Protein AF-A0A316KK40-F1 (afdb_monomer)

Sequence (136 aa):
RNVQFRGYQSVHVYHDEVAQVLAQDLPSAMSLEMFSKTVGLRNPAYMTRLVKDGHVATIEMRNPRTKALQRYIGPAEAAAFHDRFVTLRILSRIRGESWQSLSSKLRDAGVAPFKLGDTDYGNIFLKNDVQKALSE

pLDDT: mean 78.31, std 18.64, range [33.75, 92.31]

Radius of gyration: 17.25 Å; Cα contacts (8 Å, |Δi|>4): 152; chains: 1; bounding box: 42×50×45 Å

Mean predicted aligned error: 10.06 Å

Foldseek 3Di:
DDDDDPDDDDDDDDPVRVLVVVLVPDPFWAALVRVCVVQVNPDSVLSVVCVVVPVFDWDWDQDPVPRDTGTTQGSVRVSSCVQFKHALVRVCVVVVHDSVVLVVLCVVLVFDADDDVPDDSPRMGTPVSSCVSVVD

Solvent-accessible surface area (backbone atoms only — not comparable to full-atom values): 8068 Å² t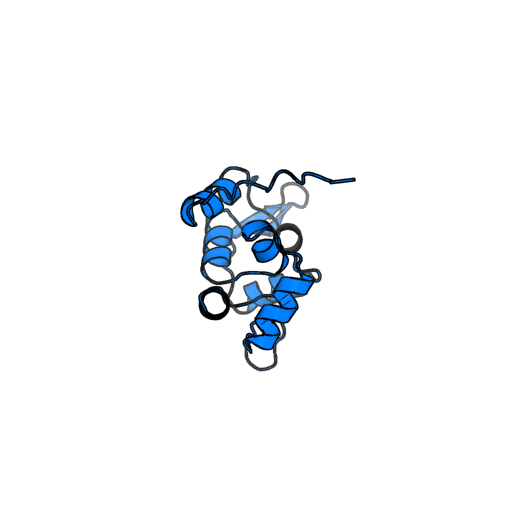otal; per-residue (Å²): 136,86,87,82,81,80,75,83,80,82,80,86,71,53,69,68,54,52,53,44,60,61,54,76,72,56,71,80,62,34,43,54,57,57,47,22,54,73,50,57,43,87,55,48,65,29,49,56,46,37,38,73,73,66,73,36,63,67,45,80,44,64,38,89,86,79,66,44,80,42,63,23,36,34,72,69,35,47,49,56,38,58,68,51,37,42,24,53,57,51,52,20,66,76,69,73,44,55,54,67,58,52,52,47,53,35,51,76,60,67,54,65,58,47,62,62,88,92,43,80,49,57,77,34,27,46,35,68,60,53,49,57,59,70,72,115

Secondary structure (DSSP, 8-state):
--------------HHHHHHHHHHT--S-EEHHHHHHHHT-S-HHHHHHHHHTTSS--EEEE-TTT--EEEEE-HHHHHHHHHHEEEHHHHHHHH---HHHHHHHHHHTT-PPPEETTEE--SEEEHHHHHHHH--

Nearest PDB structures (foldseek):
  3iao-assembly1_A-2  TM=6.254E-01  e=1.926E+00  Bacillus subtilis
  6pig-assembly1_I  TM=5.798E-01  e=2.329E+00  Vibrio cholerae
  7zrs-assembly1_AZ  TM=3.019E-01  e=1.593E+00  Saccharomyces cerevisiae
  2l4m-assembly1_A  TM=3.557E-01  e=2.999E+00  Homo sapiens

Structure (mmCIF, N/CA/C/O backbone):
data_AF-A0A316KK40-F1
#
_entry.id   AF-A0A316KK40-F1
#
loop_
_atom_site.group_PDB
_atom_site.id
_atom_site.type_symbol
_atom_site.label_atom_id
_atom_site.label_alt_id
_atom_site.label_comp_id
_atom_site.label_asym_id
_atom_site.label_entity_id
_atom_site.label_seq_id
_atom_site.pdbx_PDB_ins_code
_atom_site.Cartn_x
_atom_site.Cartn_y
_atom_site.Cartn_z
_atom_site.occupancy
_atom_site.B_iso_or_equiv
_atom_site.auth_seq_id
_atom_site.auth_comp_id
_atom_site.auth_asym_id
_atom_site.auth_atom_id
_atom_site.pdbx_PDB_model_num
ATOM 1 N N . ARG A 1 1 ? -18.433 34.643 25.022 1.00 38.16 1 ARG A N 1
ATOM 2 C CA . ARG A 1 1 ? -19.724 33.928 24.882 1.00 38.16 1 ARG A CA 1
ATOM 3 C C . ARG A 1 1 ? -19.892 33.587 23.399 1.00 38.16 1 ARG A C 1
ATOM 5 O O . ARG A 1 1 ? -19.901 34.507 22.602 1.00 38.16 1 ARG A O 1
ATOM 12 N N . ASN A 1 2 ? -19.943 32.284 23.099 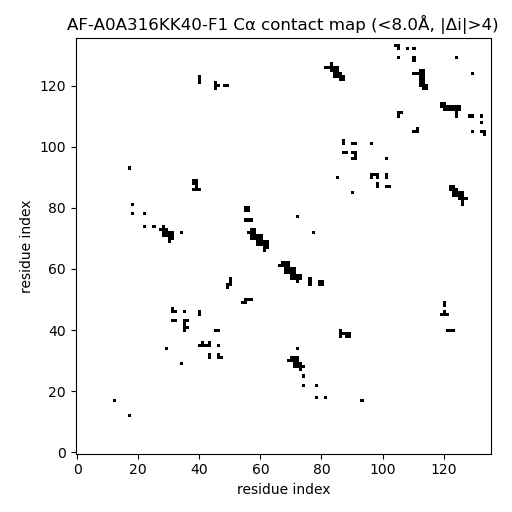1.00 39.16 2 ASN A N 1
ATOM 13 C CA . ASN A 1 2 ? -20.348 31.575 21.871 1.00 39.16 2 ASN A CA 1
ATOM 14 C C . ASN A 1 2 ? -19.544 31.731 20.563 1.00 39.16 2 ASN A C 1
ATOM 16 O O . ASN A 1 2 ? -19.690 32.682 19.805 1.00 39.16 2 ASN A O 1
ATOM 20 N N . VAL A 1 3 ? -18.766 30.676 20.303 1.00 43.28 3 VAL A N 1
ATOM 21 C CA . VAL A 1 3 ? -18.136 30.285 19.039 1.00 43.28 3 VAL A CA 1
ATOM 22 C C . VAL A 1 3 ? -19.202 29.697 18.105 1.00 43.28 3 VAL A C 1
ATOM 24 O O . VAL A 1 3 ? -19.996 28.869 18.544 1.00 43.28 3 VAL A O 1
ATOM 27 N N . GLN A 1 4 ? -19.205 30.077 16.826 1.00 44.97 4 GLN A N 1
ATOM 28 C CA . GLN A 1 4 ? -19.958 29.377 15.780 1.00 44.97 4 GLN A CA 1
ATOM 29 C C . GLN A 1 4 ? -18.965 28.761 14.791 1.00 44.97 4 GLN A C 1
ATOM 31 O O . GLN A 1 4 ? -18.474 29.424 13.880 1.00 44.97 4 GLN A O 1
ATOM 36 N N . PHE A 1 5 ? -18.639 27.485 15.000 1.00 41.12 5 PHE A N 1
ATOM 37 C CA . PHE A 1 5 ? -17.934 26.677 14.010 1.00 41.12 5 PHE A CA 1
ATOM 38 C C . PHE A 1 5 ? -18.888 26.426 12.837 1.00 41.12 5 PHE A C 1
ATOM 40 O O . PHE A 1 5 ? -19.877 25.709 12.979 1.00 41.12 5 PHE A O 1
ATOM 47 N N . ARG A 1 6 ? -18.611 27.035 11.678 1.00 46.69 6 ARG A N 1
ATOM 48 C CA . ARG A 1 6 ? -19.255 26.657 10.416 1.00 46.69 6 ARG A CA 1
ATOM 49 C C . ARG A 1 6 ? -18.834 25.225 10.090 1.00 46.69 6 ARG A C 1
ATOM 51 O O . ARG A 1 6 ? -17.658 24.970 9.850 1.00 46.69 6 ARG A O 1
ATOM 58 N N . GLY A 1 7 ? -19.795 24.306 10.158 1.00 37.97 7 GLY A N 1
ATOM 59 C CA . GLY A 1 7 ? -19.607 22.899 9.828 1.00 37.97 7 GLY A CA 1
ATOM 60 C C . GLY A 1 7 ? -19.146 22.727 8.382 1.00 37.97 7 GLY A C 1
ATOM 61 O O . GLY A 1 7 ? -19.614 23.428 7.485 1.00 37.97 7 GLY A O 1
ATOM 62 N N . TYR A 1 8 ? -18.210 21.807 8.167 1.00 38.22 8 TYR A N 1
ATOM 63 C CA . TYR A 1 8 ? -17.781 21.419 6.831 1.00 38.22 8 TYR A CA 1
ATOM 64 C C . TYR A 1 8 ? -18.915 20.647 6.153 1.00 38.22 8 TYR A C 1
ATOM 66 O O . TYR A 1 8 ? -19.322 19.582 6.609 1.00 38.22 8 TYR A O 1
ATOM 74 N N . GLN A 1 9 ? -19.436 21.229 5.078 1.00 33.75 9 GLN A N 1
ATOM 75 C CA . GLN A 1 9 ? -20.390 20.618 4.165 1.00 33.75 9 GLN A CA 1
ATOM 76 C C . GLN A 1 9 ? -19.730 19.377 3.539 1.00 33.75 9 GLN A C 1
ATOM 78 O O . GLN A 1 9 ? -18.704 19.491 2.870 1.00 33.75 9 GLN A O 1
ATOM 83 N N . SER A 1 10 ? -20.268 18.186 3.800 1.00 41.97 10 SER A N 1
ATOM 84 C CA . SER A 1 10 ? -19.750 16.935 3.244 1.00 41.97 10 SER A CA 1
ATOM 85 C C . SER A 1 10 ? -20.074 16.857 1.753 1.00 41.97 10 SER A C 1
ATOM 87 O O . SER A 1 10 ? -21.234 16.721 1.367 1.00 41.97 10 SER A O 1
ATOM 89 N N . VAL A 1 11 ? -19.048 16.946 0.906 1.00 47.72 11 VAL A N 1
ATOM 90 C CA . VAL A 1 11 ? -19.169 16.656 -0.527 1.00 47.72 11 VAL A CA 1
ATOM 91 C C . VAL A 1 11 ? -19.151 15.136 -0.684 1.00 47.72 11 VAL A C 1
ATOM 93 O O . VAL A 1 11 ? -18.133 14.496 -0.426 1.00 47.72 11 VAL A O 1
ATOM 96 N N . HIS A 1 12 ? -20.286 14.547 -1.060 1.00 39.91 12 HIS A N 1
ATOM 97 C CA . HIS A 1 12 ? -20.352 13.141 -1.457 1.00 39.91 12 HIS A CA 1
ATOM 98 C C . HIS A 1 12 ? -19.737 13.006 -2.851 1.00 39.91 12 HIS A C 1
ATOM 100 O O . HIS A 1 12 ? -20.345 13.425 -3.831 1.00 39.91 12 HIS A O 1
ATOM 106 N N . VAL A 1 13 ? -18.528 12.451 -2.922 1.00 39.00 13 VAL A N 1
ATOM 107 C CA . VAL A 1 13 ? -17.860 12.132 -4.189 1.00 39.00 13 VAL A CA 1
ATOM 108 C C . VAL A 1 13 ? -18.050 10.646 -4.464 1.00 39.00 13 VAL A C 1
ATOM 110 O O . VAL A 1 13 ? -17.801 9.813 -3.585 1.00 39.00 13 VAL A O 1
ATOM 113 N N . TYR A 1 14 ? -18.508 10.308 -5.668 1.00 41.88 14 TYR A N 1
ATOM 114 C CA . TYR A 1 14 ? -18.652 8.917 -6.081 1.00 41.88 14 TYR A CA 1
ATOM 115 C C . TYR A 1 14 ? -17.278 8.247 -6.153 1.00 41.88 14 TYR A C 1
ATOM 117 O O . TYR A 1 14 ? -16.277 8.861 -6.515 1.00 41.88 14 TYR A O 1
ATOM 125 N N . HIS A 1 15 ? -17.210 6.973 -5.777 1.00 44.12 15 HIS A N 1
ATOM 126 C CA . HIS A 1 15 ? -15.953 6.235 -5.678 1.00 44.12 15 HIS A CA 1
ATOM 127 C C . HIS A 1 15 ? -15.144 6.249 -6.989 1.00 44.12 15 HIS A C 1
ATOM 129 O O . HIS A 1 15 ? -13.923 6.419 -6.954 1.00 44.12 15 HIS A O 1
ATOM 135 N N . ASP A 1 16 ? -15.833 6.164 -8.128 1.00 36.59 16 ASP A N 1
ATOM 136 C CA . ASP A 1 16 ? -15.238 6.258 -9.461 1.00 36.59 16 ASP A CA 1
ATOM 137 C C . ASP A 1 16 ? -14.703 7.658 -9.777 1.00 36.59 16 ASP A C 1
ATOM 139 O O . ASP A 1 16 ? -13.662 7.773 -10.417 1.00 36.59 16 ASP A O 1
ATOM 143 N N . GLU A 1 17 ? -15.336 8.717 -9.263 1.00 36.09 17 GLU A N 1
ATOM 144 C CA . GLU A 1 17 ? -14.828 10.088 -9.374 1.00 36.09 17 GLU A CA 1
ATOM 145 C C . GLU A 1 17 ? -13.606 10.305 -8.485 1.00 36.09 17 GLU A C 1
ATOM 147 O O . GLU A 1 17 ? -12.685 10.988 -8.902 1.00 36.09 17 GLU A O 1
ATOM 152 N N . VAL A 1 18 ? -13.515 9.698 -7.296 1.00 48.47 18 VAL A N 1
ATOM 153 C CA . VAL A 1 18 ? -12.284 9.781 -6.484 1.00 48.47 18 VAL A CA 1
ATOM 154 C C . VAL A 1 18 ? -11.143 9.012 -7.153 1.00 48.47 18 VAL A C 1
ATOM 156 O O . VAL A 1 18 ? -10.011 9.496 -7.184 1.00 48.47 18 VAL A O 1
ATOM 159 N N . ALA A 1 19 ? -11.428 7.834 -7.716 1.00 45.31 19 ALA A N 1
ATOM 160 C CA . ALA A 1 19 ? -10.459 7.069 -8.494 1.00 45.31 19 ALA A CA 1
ATOM 161 C C . ALA A 1 19 ? -10.025 7.832 -9.757 1.00 45.31 19 ALA A C 1
ATOM 163 O O . ALA A 1 19 ? -8.836 7.868 -10.064 1.00 45.31 19 ALA A O 1
ATOM 164 N N . GLN A 1 20 ? -10.956 8.510 -10.438 1.00 40.47 20 GLN A N 1
ATOM 165 C CA . GLN A 1 20 ? -10.673 9.367 -11.587 1.00 40.47 20 GLN A CA 1
ATOM 166 C C . GLN A 1 20 ? -9.948 10.657 -11.215 1.00 40.47 20 GLN A C 1
ATOM 168 O O . GLN A 1 20 ? -9.014 11.010 -11.909 1.00 40.47 20 GLN A O 1
ATOM 173 N N . VAL A 1 21 ? -10.296 11.347 -10.133 1.00 45.41 21 VAL A N 1
ATOM 174 C CA . VAL A 1 21 ? -9.607 12.569 -9.681 1.00 45.41 21 VAL A CA 1
ATOM 175 C C . VAL A 1 21 ? -8.185 12.238 -9.224 1.00 45.41 21 VAL A C 1
ATOM 177 O O . VAL A 1 21 ? -7.262 13.001 -9.487 1.00 45.41 21 VAL A O 1
ATOM 180 N N . LEU A 1 22 ? -7.969 11.062 -8.623 1.00 48.78 22 LEU A N 1
ATOM 181 C CA . LEU A 1 22 ? -6.622 10.539 -8.383 1.00 48.78 22 LEU A CA 1
ATOM 182 C C . LEU A 1 22 ? -5.909 10.123 -9.679 1.00 48.78 22 LEU A C 1
ATOM 184 O O . LEU A 1 22 ? -4.686 10.177 -9.705 1.00 48.78 22 LEU A O 1
ATOM 188 N N . ALA A 1 23 ? -6.630 9.718 -10.730 1.00 44.12 23 ALA A N 1
ATOM 189 C CA . ALA A 1 23 ? -6.057 9.302 -12.013 1.00 44.12 23 ALA A CA 1
ATOM 190 C C . ALA A 1 23 ? -5.802 10.452 -13.006 1.00 44.12 23 ALA A C 1
ATOM 192 O O . ALA A 1 23 ? -4.900 10.347 -13.833 1.00 44.12 23 ALA A O 1
ATOM 193 N N . GLN A 1 24 ? -6.567 11.541 -12.926 1.00 45.06 24 GLN A N 1
ATOM 194 C CA . GLN A 1 24 ? -6.517 12.684 -13.843 1.00 45.06 24 GLN A CA 1
ATOM 195 C C . GLN A 1 24 ? -5.295 13.585 -13.599 1.00 45.06 24 GLN A C 1
ATOM 197 O O . GLN A 1 24 ? -4.908 14.329 -14.495 1.00 45.06 24 GLN A O 1
ATOM 202 N N . ASP A 1 25 ? -4.647 13.460 -12.436 1.00 46.22 25 ASP A N 1
ATOM 203 C CA . ASP A 1 25 ? -3.444 14.214 -12.046 1.00 46.22 25 ASP A CA 1
ATOM 204 C C . ASP A 1 25 ? -2.197 13.313 -11.882 1.00 46.22 25 ASP A C 1
ATOM 206 O O . ASP A 1 25 ? -1.214 13.675 -11.232 1.00 46.22 25 ASP A O 1
ATOM 210 N N . LEU A 1 26 ? -2.217 12.091 -12.436 1.00 45.81 26 LEU A N 1
ATOM 211 C CA . LEU A 1 26 ? -1.052 11.205 -12.391 1.00 45.81 26 LEU A CA 1
ATOM 212 C C . LEU A 1 26 ? -0.080 11.541 -13.531 1.00 45.81 26 LEU A C 1
ATOM 214 O O . LEU A 1 26 ? -0.435 11.388 -14.702 1.00 45.81 26 LEU A O 1
ATOM 218 N N . PRO A 1 27 ? 1.171 11.942 -13.233 1.00 47.34 27 PRO A N 1
ATOM 219 C CA . PRO A 1 27 ? 2.198 12.022 -14.257 1.00 47.34 27 PRO A CA 1
ATOM 220 C C . PRO A 1 27 ? 2.438 10.633 -14.869 1.00 47.34 27 PRO A C 1
ATOM 222 O O . PRO A 1 27 ? 2.065 9.598 -14.310 1.00 47.34 27 PRO A O 1
ATOM 225 N N . SER A 1 28 ? 3.094 10.631 -16.029 1.00 66.12 28 SER A N 1
ATOM 226 C CA . SER A 1 28 ? 3.753 9.471 -16.643 1.00 66.12 28 SER A CA 1
ATOM 227 C C . SER A 1 28 ? 4.269 8.458 -15.602 1.00 66.12 28 SER A C 1
ATOM 229 O O . SER A 1 28 ? 4.808 8.855 -14.574 1.00 66.12 28 SER A O 1
ATOM 231 N N . ALA A 1 29 ? 4.069 7.160 -15.875 1.00 80.31 29 ALA A N 1
ATOM 232 C CA . ALA A 1 29 ? 4.323 6.013 -14.991 1.00 80.31 29 ALA A CA 1
ATOM 233 C C . ALA A 1 29 ? 5.353 6.241 -13.860 1.00 80.31 29 ALA A C 1
ATOM 235 O O . ALA A 1 29 ? 6.477 6.695 -14.088 1.00 80.31 29 ALA A O 1
ATOM 236 N N . MET A 1 30 ? 4.999 5.860 -12.629 1.00 86.50 30 MET A N 1
ATOM 237 C CA . MET A 1 30 ? 5.819 6.104 -11.436 1.00 86.50 30 MET A CA 1
ATOM 238 C C . MET A 1 30 ? 6.746 4.936 -11.123 1.00 86.50 30 MET A C 1
ATOM 24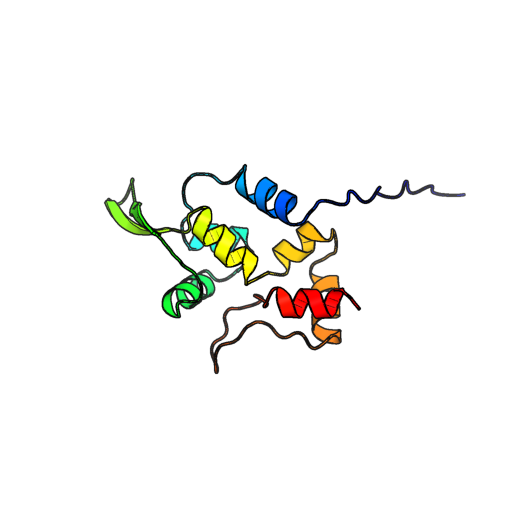0 O O . MET A 1 30 ? 6.385 3.775 -11.294 1.00 86.50 30 MET A O 1
ATOM 244 N N . SER A 1 31 ? 7.935 5.217 -10.590 1.00 89.12 31 SER A N 1
ATOM 245 C CA . SER A 1 31 ? 8.778 4.154 -10.037 1.00 89.12 31 SER A CA 1
ATOM 246 C C . SER A 1 31 ? 8.101 3.500 -8.826 1.00 89.12 31 SER A C 1
ATOM 248 O O . SER A 1 31 ? 7.301 4.138 -8.134 1.00 89.12 31 SER A O 1
ATOM 250 N N . LEU A 1 32 ? 8.467 2.252 -8.513 1.00 90.62 32 LEU A N 1
ATOM 251 C CA . LEU A 1 32 ? 7.951 1.553 -7.325 1.00 90.62 32 LEU A CA 1
ATOM 252 C C . LEU A 1 32 ? 8.143 2.369 -6.039 1.00 90.62 32 LEU A C 1
ATOM 254 O O . LEU A 1 32 ? 7.258 2.420 -5.187 1.00 90.62 32 LEU A O 1
ATOM 258 N N . GLU A 1 33 ? 9.288 3.039 -5.904 1.00 89.56 33 GLU A N 1
ATOM 259 C CA . GLU A 1 33 ? 9.595 3.873 -4.743 1.00 89.56 33 GLU A CA 1
ATOM 260 C C . GLU A 1 33 ? 8.674 5.097 -4.659 1.00 89.56 33 GLU A C 1
ATOM 262 O O . GL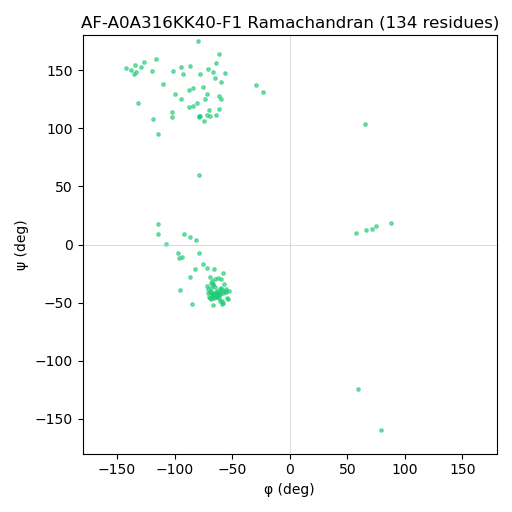U A 1 33 ? 8.134 5.398 -3.592 1.00 89.56 33 GLU A O 1
ATOM 267 N N . MET A 1 34 ? 8.474 5.797 -5.780 1.00 88.31 34 MET A N 1
ATOM 268 C CA . MET A 1 34 ? 7.610 6.973 -5.827 1.00 88.31 34 MET A CA 1
ATOM 269 C C . MET A 1 34 ? 6.161 6.585 -5.531 1.00 88.31 34 MET A C 1
ATOM 271 O O . MET A 1 34 ? 5.538 7.199 -4.667 1.00 88.31 34 MET A O 1
ATOM 275 N N . PHE A 1 35 ? 5.667 5.504 -6.141 1.00 89.69 35 PHE A N 1
ATOM 276 C CA . PHE A 1 35 ? 4.325 4.998 -5.866 1.00 89.69 35 PHE A CA 1
ATOM 277 C C . PHE A 1 35 ? 4.153 4.582 -4.398 1.00 89.69 35 PHE A C 1
ATOM 279 O O . PHE A 1 35 ? 3.179 4.981 -3.763 1.00 89.69 35 PHE A O 1
ATOM 286 N N . SER A 1 36 ? 5.135 3.882 -3.810 1.00 90.75 36 SER A N 1
ATOM 287 C CA . SER A 1 36 ? 5.136 3.520 -2.378 1.00 90.75 36 SER A CA 1
ATOM 288 C C . SER A 1 36 ? 4.951 4.742 -1.481 1.00 90.75 36 SER A C 1
ATOM 290 O O . SER A 1 36 ? 4.116 4.741 -0.573 1.00 90.75 36 SER A O 1
ATOM 292 N N . LYS A 1 37 ? 5.699 5.817 -1.764 1.00 88.62 37 LYS A N 1
ATOM 293 C CA . LYS A 1 37 ? 5.586 7.084 -1.036 1.00 88.62 37 LYS A CA 1
ATOM 294 C C . LYS A 1 37 ? 4.209 7.707 -1.240 1.00 88.62 37 LYS A C 1
ATOM 296 O O . LYS A 1 37 ? 3.621 8.145 -0.256 1.00 88.62 37 LYS A O 1
ATOM 301 N N . THR A 1 38 ? 3.658 7.702 -2.450 1.00 87.44 38 THR A N 1
ATOM 302 C CA . THR A 1 38 ? 2.314 8.235 -2.730 1.00 87.44 38 THR A CA 1
ATOM 303 C C . THR A 1 38 ? 1.242 7.520 -1.908 1.00 87.44 38 THR A C 1
ATOM 305 O O . THR A 1 38 ? 0.468 8.173 -1.204 1.00 87.44 38 THR A O 1
ATOM 308 N N . VAL A 1 39 ? 1.256 6.184 -1.894 1.00 87.62 39 VAL A N 1
ATOM 309 C CA . VAL A 1 39 ? 0.265 5.384 -1.157 1.00 87.62 39 VAL A CA 1
ATOM 310 C C . VAL A 1 39 ? 0.550 5.296 0.345 1.00 87.62 39 VAL A C 1
ATOM 312 O O . VAL A 1 39 ? -0.289 4.831 1.104 1.00 87.62 39 VAL A O 1
ATOM 315 N N . GLY A 1 40 ? 1.692 5.791 0.826 1.00 87.00 40 GLY A N 1
ATOM 316 C CA . GLY A 1 40 ? 2.003 5.851 2.259 1.00 87.00 40 GLY A CA 1
ATOM 317 C C . GLY A 1 40 ? 2.672 4.610 2.838 1.00 87.00 40 GLY A C 1
ATOM 318 O O . GLY A 1 40 ? 2.711 4.458 4.059 1.00 87.00 40 GLY A O 1
ATOM 319 N N . LEU A 1 41 ? 3.257 3.769 1.990 1.00 88.69 41 LEU A N 1
ATOM 320 C CA . LEU A 1 41 ? 4.161 2.708 2.416 1.00 88.69 41 LEU A CA 1
ATOM 321 C C . LEU A 1 41 ? 5.538 3.315 2.707 1.00 88.69 41 LEU A C 1
ATOM 323 O O . LEU A 1 41 ? 6.242 3.763 1.804 1.00 88.69 41 LEU A O 1
ATOM 327 N N . ARG A 1 42 ? 5.919 3.359 3.992 1.00 79.56 42 ARG A N 1
ATOM 328 C CA . ARG A 1 42 ? 7.192 3.964 4.432 1.00 79.56 42 ARG A CA 1
ATOM 329 C C . ARG A 1 42 ? 8.421 3.199 3.946 1.00 79.56 42 ARG A C 1
ATOM 331 O O . ARG A 1 42 ? 9.442 3.827 3.694 1.00 79.56 42 ARG A O 1
ATOM 338 N N . ASN A 1 43 ? 8.330 1.873 3.846 1.00 86.06 43 ASN A N 1
ATOM 339 C CA . ASN A 1 43 ?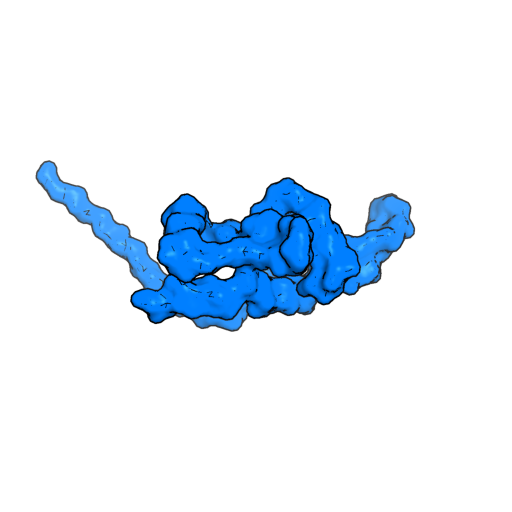 9.426 1.033 3.380 1.00 86.06 43 ASN A CA 1
ATOM 340 C C . ASN A 1 43 ? 9.174 0.606 1.921 1.00 86.06 43 ASN A C 1
ATOM 342 O O . ASN A 1 43 ? 8.247 -0.173 1.681 1.00 86.06 43 ASN A O 1
ATOM 346 N N . PRO A 1 44 ? 9.995 1.058 0.954 1.00 82.12 44 PRO A N 1
ATOM 347 C CA . PRO A 1 44 ? 9.879 0.651 -0.448 1.00 82.12 44 PRO A CA 1
ATOM 348 C C . PRO A 1 44 ? 9.993 -0.865 -0.658 1.00 82.12 44 PRO A C 1
ATOM 350 O O . PRO A 1 44 ? 9.447 -1.393 -1.626 1.00 82.12 44 PRO A O 1
ATOM 353 N N . ALA A 1 45 ? 10.653 -1.586 0.259 1.00 88.56 45 ALA A N 1
ATOM 354 C CA . ALA A 1 45 ? 10.772 -3.039 0.195 1.00 88.56 45 ALA A CA 1
ATOM 355 C C . ALA A 1 45 ? 9.407 -3.745 0.210 1.00 88.56 45 ALA A C 1
ATOM 357 O O . ALA A 1 45 ? 9.273 -4.800 -0.407 1.00 88.56 45 ALA A O 1
ATOM 358 N N . TYR A 1 46 ? 8.388 -3.160 0.852 1.00 91.56 46 TYR A N 1
ATOM 359 C CA . TYR A 1 46 ? 7.042 -3.733 0.867 1.00 91.56 46 TYR A CA 1
ATOM 360 C C . TYR A 1 46 ? 6.393 -3.727 -0.515 1.00 91.56 46 TYR A C 1
ATOM 362 O O . TYR A 1 46 ? 5.837 -4.741 -0.923 1.00 91.56 46 TYR A O 1
ATOM 370 N N . MET A 1 47 ? 6.527 -2.637 -1.274 1.00 91.50 47 MET A N 1
ATOM 371 C CA . MET A 1 47 ? 6.025 -2.580 -2.649 1.00 91.50 47 MET A CA 1
ATOM 372 C C . MET A 1 47 ? 6.787 -3.538 -3.561 1.00 91.50 47 MET A C 1
ATOM 374 O O . MET A 1 47 ? 6.176 -4.275 -4.326 1.00 91.50 47 MET A O 1
ATOM 378 N N . THR A 1 48 ? 8.116 -3.599 -3.440 1.00 91.19 48 THR A N 1
ATOM 379 C CA . THR A 1 48 ? 8.918 -4.582 -4.183 1.00 91.19 48 THR A CA 1
ATOM 380 C C . THR A 1 48 ? 8.455 -6.010 -3.900 1.00 91.19 48 THR A C 1
ATOM 382 O O . THR A 1 48 ? 8.392 -6.826 -4.817 1.00 91.19 48 THR A O 1
ATOM 385 N N . ARG A 1 49 ? 8.107 -6.313 -2.645 1.00 91.50 49 ARG A N 1
ATOM 386 C CA . ARG A 1 49 ? 7.608 -7.629 -2.250 1.00 91.50 49 ARG A CA 1
ATOM 387 C C . ARG A 1 49 ? 6.210 -7.905 -2.805 1.00 91.50 49 ARG A C 1
ATOM 389 O O . ARG A 1 49 ? 6.012 -8.954 -3.398 1.00 91.50 49 ARG A O 1
ATOM 396 N N . LEU A 1 50 ? 5.292 -6.941 -2.723 1.00 91.50 50 LEU A N 1
ATOM 397 C CA . LEU A 1 50 ? 3.959 -7.033 -3.333 1.00 91.50 50 LEU A CA 1
ATOM 398 C C . LEU A 1 50 ? 4.026 -7.327 -4.839 1.00 91.50 50 LEU A C 1
ATOM 400 O O . LEU A 1 50 ? 3.257 -8.139 -5.346 1.00 91.50 50 LEU A O 1
ATOM 404 N N . VAL A 1 51 ? 4.960 -6.692 -5.549 1.00 91.50 51 VAL A N 1
ATOM 405 C CA . V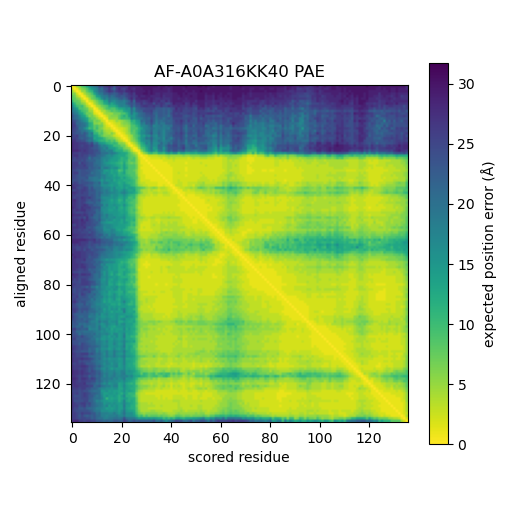AL A 1 51 ? 5.201 -6.955 -6.975 1.00 91.50 51 VAL A CA 1
ATOM 406 C C . VAL A 1 51 ? 5.787 -8.350 -7.185 1.00 91.50 51 VAL A C 1
ATOM 408 O O . VAL A 1 51 ? 5.322 -9.086 -8.051 1.00 91.50 51 VAL A O 1
ATOM 411 N N . LYS A 1 52 ? 6.802 -8.734 -6.398 1.00 90.12 52 LYS A N 1
ATOM 412 C CA . LYS A 1 52 ? 7.455 -10.048 -6.506 1.00 90.12 52 LYS A CA 1
ATOM 413 C C . LYS A 1 52 ? 6.472 -11.199 -6.277 1.00 90.12 52 LYS A C 1
ATOM 415 O O . LYS A 1 52 ? 6.557 -12.202 -6.978 1.00 90.12 52 LYS A O 1
ATOM 420 N N . ASP A 1 53 ? 5.540 -11.020 -5.349 1.00 89.50 53 ASP A N 1
ATOM 421 C CA . ASP A 1 53 ? 4.538 -12.022 -4.982 1.00 89.50 53 ASP A CA 1
ATOM 422 C C . ASP A 1 53 ? 3.280 -11.945 -5.876 1.00 89.50 53 ASP A C 1
ATOM 424 O O . ASP A 1 53 ? 2.294 -12.641 -5.642 1.00 89.50 53 ASP A O 1
ATOM 428 N N . GLY A 1 54 ? 3.296 -11.102 -6.919 1.00 8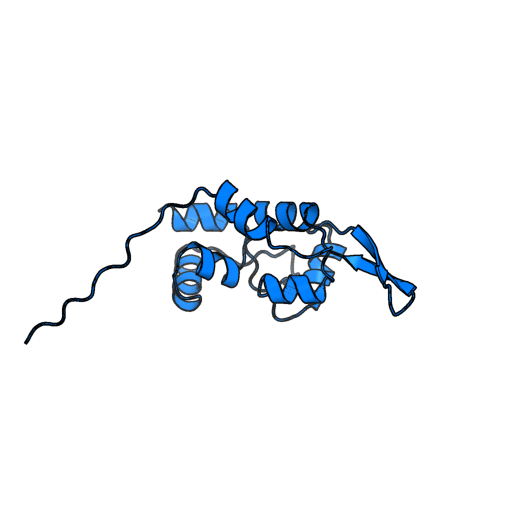9.31 54 GLY A N 1
ATOM 429 C CA . GLY A 1 54 ? 2.237 -11.022 -7.931 1.00 89.31 54 GLY A CA 1
ATOM 430 C C . GLY A 1 54 ? 0.958 -10.319 -7.471 1.00 89.31 54 GLY A C 1
ATOM 431 O O . GLY A 1 54 ? -0.084 -10.445 -8.109 1.00 89.31 54 GLY A O 1
ATOM 432 N N . HIS A 1 55 ? 0.999 -9.578 -6.364 1.00 89.50 55 HIS A N 1
ATOM 433 C CA . HIS A 1 55 ? -0.154 -8.826 -5.863 1.00 89.50 55 HIS A CA 1
ATOM 434 C C . HIS A 1 55 ? -0.345 -7.477 -6.551 1.00 89.50 55 HIS A C 1
ATOM 436 O O . HIS A 1 55 ? -1.449 -6.935 -6.520 1.00 89.50 55 HIS A O 1
ATOM 442 N N . VAL A 1 56 ? 0.712 -6.942 -7.163 1.00 89.50 56 VAL A N 1
ATOM 443 C CA . VAL A 1 56 ? 0.701 -5.649 -7.851 1.00 89.50 56 VAL A CA 1
ATOM 444 C C . VAL A 1 56 ? 1.331 -5.810 -9.223 1.00 89.50 56 VAL A C 1
ATOM 446 O O . VAL A 1 56 ? 2.482 -6.232 -9.336 1.00 89.50 56 VAL A O 1
ATOM 449 N N . ALA A 1 57 ? 0.565 -5.476 -10.259 1.00 89.31 57 ALA A N 1
ATOM 450 C CA . ALA A 1 57 ? 1.046 -5.466 -11.631 1.00 89.31 57 ALA A CA 1
ATOM 451 C C . ALA A 1 57 ? 2.030 -4.306 -11.854 1.00 89.31 57 ALA A C 1
ATOM 453 O O . ALA A 1 57 ? 1.951 -3.267 -11.201 1.00 89.31 57 ALA A O 1
ATOM 454 N N . THR A 1 58 ? 2.968 -4.487 -12.780 1.00 92.31 58 THR A N 1
ATOM 455 C CA . THR A 1 58 ? 3.956 -3.466 -13.155 1.00 92.31 58 THR A CA 1
ATOM 456 C C . THR A 1 58 ? 4.216 -3.511 -14.644 1.00 92.31 58 THR A C 1
ATOM 458 O O . THR A 1 58 ? 4.205 -4.591 -15.231 1.00 92.31 58 THR A O 1
ATOM 461 N N . ILE A 1 59 ? 4.592 -2.371 -15.210 1.00 90.31 59 ILE A N 1
ATOM 462 C CA . ILE A 1 59 ? 5.144 -2.284 -16.560 1.00 90.31 59 ILE A CA 1
ATOM 463 C C . ILE A 1 59 ? 6.666 -2.150 -16.505 1.00 90.31 59 ILE A C 1
ATOM 465 O O . ILE A 1 59 ? 7.224 -1.580 -15.562 1.00 90.31 59 ILE A O 1
ATOM 469 N N . GLU A 1 60 ? 7.353 -2.664 -17.520 1.00 89.06 60 GLU A N 1
ATOM 470 C CA . GLU A 1 60 ? 8.792 -2.466 -17.677 1.00 89.06 60 GLU A CA 1
ATOM 471 C C . GLU A 1 60 ? 9.055 -1.268 -18.585 1.00 89.06 60 GLU A C 1
ATOM 473 O O . GLU A 1 60 ? 8.568 -1.194 -19.711 1.00 89.06 60 GLU A O 1
ATOM 478 N N . MET A 1 61 ? 9.842 -0.313 -18.096 1.00 82.88 61 MET A N 1
ATOM 479 C CA . MET A 1 61 ? 10.255 0.848 -18.875 1.00 82.88 61 MET A CA 1
ATOM 480 C C . MET A 1 61 ? 11.747 1.095 -18.716 1.00 82.88 61 MET A C 1
ATOM 482 O O . MET A 1 61 ? 12.353 0.844 -17.671 1.00 82.88 61 MET A O 1
ATOM 486 N N . ARG A 1 62 ? 12.358 1.618 -19.777 1.00 83.00 62 ARG A N 1
ATOM 487 C CA . ARG A 1 62 ? 13.767 1.993 -19.763 1.00 83.00 62 ARG A CA 1
ATOM 488 C C . ARG A 1 62 ? 13.922 3.354 -19.095 1.00 83.00 62 ARG A C 1
ATOM 490 O O . ARG A 1 62 ? 13.378 4.346 -19.573 1.00 83.00 62 ARG A O 1
ATOM 497 N N . ASN A 1 63 ? 14.704 3.416 -18.022 1.00 75.75 63 ASN A N 1
ATOM 498 C CA . ASN A 1 63 ? 15.000 4.670 -17.345 1.00 75.75 63 ASN A CA 1
ATOM 499 C C . ASN A 1 63 ? 15.695 5.636 -18.327 1.00 75.75 63 ASN A C 1
ATOM 501 O O . ASN A 1 63 ? 16.733 5.280 -18.897 1.00 75.75 63 ASN A O 1
ATOM 505 N N . PRO A 1 64 ? 15.182 6.862 -18.533 1.00 72.50 64 PRO A N 1
ATOM 506 C CA . PRO A 1 64 ? 15.732 7.774 -19.532 1.00 72.50 64 PRO A CA 1
ATOM 507 C C . PRO A 1 64 ? 17.166 8.212 -19.206 1.00 72.50 64 PRO A C 1
ATOM 509 O O . PRO A 1 64 ? 17.945 8.429 -20.139 1.00 72.50 64 PRO A O 1
ATOM 512 N N . ARG A 1 65 ? 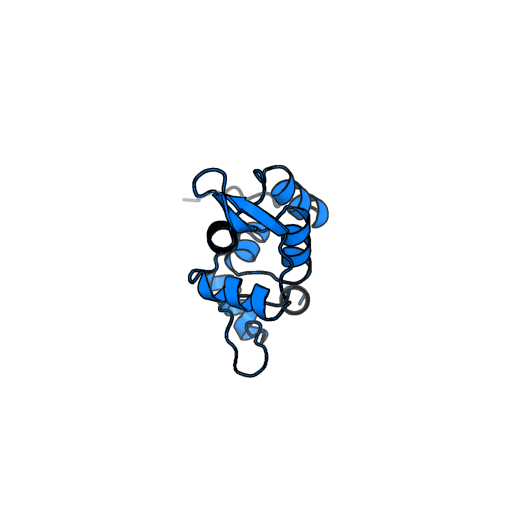17.518 8.280 -17.912 1.00 74.00 65 ARG A N 1
ATOM 513 C CA . ARG A 1 65 ? 18.824 8.711 -17.395 1.00 74.00 65 ARG A CA 1
ATOM 514 C C . ARG A 1 65 ? 19.842 7.577 -17.368 1.00 74.00 65 ARG A C 1
ATOM 516 O O . ARG A 1 65 ? 20.943 7.743 -17.871 1.00 74.00 65 ARG A O 1
ATOM 523 N N . THR A 1 66 ? 19.493 6.435 -16.777 1.00 80.44 66 THR A N 1
ATOM 524 C CA . THR A 1 66 ? 20.446 5.323 -16.584 1.00 80.44 66 THR A CA 1
ATOM 525 C C . THR A 1 66 ? 20.404 4.290 -17.704 1.00 80.44 66 THR A C 1
ATOM 527 O O . THR A 1 66 ? 21.254 3.409 -17.754 1.00 80.44 66 THR A O 1
ATOM 530 N N . LYS A 1 67 ? 19.402 4.364 -18.591 1.00 81.56 67 LYS A N 1
ATOM 531 C CA . LYS A 1 67 ? 19.130 3.390 -19.658 1.00 81.56 67 LYS A CA 1
ATOM 532 C C . LYS A 1 67 ? 18.900 1.954 -19.167 1.00 81.56 67 LYS A C 1
ATOM 534 O O . LYS A 1 67 ? 18.810 1.057 -20.003 1.00 81.56 67 LYS A O 1
ATOM 539 N N . ALA A 1 68 ? 18.756 1.734 -17.862 1.00 83.38 68 ALA A N 1
ATOM 540 C CA . ALA A 1 68 ? 18.425 0.438 -17.284 1.00 83.38 68 ALA A CA 1
ATOM 541 C C . ALA A 1 68 ? 16.928 0.137 -17.434 1.00 83.38 68 ALA A C 1
ATOM 543 O O . ALA A 1 68 ? 16.106 1.054 -17.369 1.00 83.38 68 ALA A O 1
ATOM 544 N N . LEU A 1 69 ? 16.574 -1.137 -17.609 1.00 87.38 69 LEU A N 1
ATOM 545 C CA . LEU A 1 69 ? 15.184 -1.582 -17.537 1.00 87.38 69 LEU A CA 1
ATOM 546 C C . LEU A 1 69 ? 14.746 -1.583 -16.067 1.00 87.38 69 LEU A C 1
ATOM 548 O O . LEU A 1 69 ? 15.422 -2.163 -15.217 1.00 87.38 69 LEU A O 1
ATOM 552 N N . GLN A 1 70 ? 13.660 -0.883 -15.755 1.00 87.69 70 GLN A N 1
ATOM 553 C CA . GLN A 1 70 ? 13.120 -0.786 -14.401 1.00 87.69 70 GLN A CA 1
ATOM 554 C C . GLN A 1 70 ? 11.606 -0.986 -14.417 1.00 87.69 70 GLN A C 1
ATOM 556 O O . GLN A 1 70 ? 10.940 -0.732 -15.421 1.00 87.69 70 GLN A O 1
ATOM 561 N N . ARG A 1 71 ? 11.064 -1.435 -13.282 1.00 90.25 71 ARG A N 1
ATOM 562 C CA . ARG A 1 71 ? 9.621 -1.589 -13.087 1.00 90.25 71 ARG A CA 1
ATOM 563 C C . ARG A 1 71 ? 8.986 -0.273 -12.669 1.00 90.25 71 ARG A C 1
ATOM 565 O O . ARG A 1 71 ? 9.475 0.400 -11.757 1.00 90.25 71 ARG A O 1
ATOM 572 N N . TYR A 1 72 ? 7.871 0.033 -13.311 1.00 89.88 72 TYR A N 1
ATOM 573 C CA . TYR A 1 72 ? 7.040 1.193 -13.049 1.00 89.88 72 TYR A CA 1
ATOM 574 C C . TYR A 1 72 ? 5.590 0.762 -12.810 1.00 89.88 72 TYR A C 1
ATOM 576 O O . TYR A 1 72 ? 5.156 -0.307 -13.240 1.00 89.88 72 TYR A O 1
ATOM 584 N N . ILE A 1 73 ? 4.851 1.611 -12.108 1.00 88.31 73 ILE A N 1
ATOM 585 C CA . ILE A 1 73 ? 3.407 1.525 -11.923 1.00 88.31 73 ILE A CA 1
ATOM 586 C C . ILE A 1 73 ? 2.793 2.559 -12.859 1.00 88.31 73 ILE A C 1
ATOM 588 O O . ILE A 1 73 ? 2.971 3.766 -12.661 1.00 88.31 73 ILE A O 1
ATOM 592 N N . GLY A 1 74 ? 2.130 2.083 -13.909 1.00 87.38 74 GLY A N 1
ATOM 593 C CA . GLY A 1 74 ? 1.329 2.927 -14.778 1.00 87.38 74 GLY A CA 1
ATOM 594 C C . GLY A 1 74 ? -0.040 3.228 -14.159 1.00 87.38 74 GLY A C 1
ATOM 595 O O . GLY A 1 74 ? -0.381 2.708 -13.092 1.00 87.38 74 GLY A O 1
ATOM 596 N N . PRO A 1 75 ? -0.848 4.076 -14.815 1.00 84.31 75 PRO A N 1
ATOM 597 C CA . PRO A 1 75 ? -2.184 4.418 -14.331 1.00 84.31 75 PRO A CA 1
ATOM 598 C C . PRO A 1 75 ? -3.104 3.198 -14.177 1.00 84.31 75 PRO A C 1
ATOM 600 O O . PRO A 1 75 ? -3.831 3.103 -13.192 1.00 84.31 75 PRO A O 1
ATOM 603 N N . ALA A 1 76 ? -3.042 2.240 -15.109 1.00 85.44 76 ALA A N 1
ATOM 604 C CA . ALA A 1 76 ? -3.856 1.025 -15.061 1.00 85.44 76 ALA A CA 1
ATOM 605 C C . ALA A 1 76 ? -3.455 0.115 -13.888 1.00 85.44 76 ALA A C 1
ATOM 607 O O . ALA A 1 76 ? -4.309 -0.382 -13.156 1.00 85.44 76 ALA A O 1
ATOM 608 N N . GLU A 1 77 ? -2.153 -0.050 -13.654 1.00 89.12 77 GLU A N 1
ATOM 609 C CA . GLU A 1 77 ? -1.630 -0.848 -12.544 1.00 89.12 77 GLU A CA 1
ATOM 610 C C . GLU A 1 77 ? -1.926 -0.190 -11.190 1.00 89.12 77 GLU A C 1
ATOM 612 O O . GLU A 1 77 ? -2.261 -0.878 -10.224 1.00 89.12 77 GLU A O 1
ATOM 617 N N . ALA A 1 78 ? -1.854 1.144 -11.119 1.00 87.88 78 ALA A N 1
ATOM 618 C CA . ALA A 1 78 ? -2.257 1.904 -9.939 1.00 87.88 78 ALA A CA 1
ATOM 619 C C . ALA A 1 78 ? -3.757 1.742 -9.651 1.00 87.88 78 ALA A C 1
ATOM 621 O O . ALA A 1 78 ? -4.136 1.523 -8.501 1.00 87.88 78 ALA A O 1
ATOM 622 N N . ALA A 1 79 ? -4.609 1.806 -10.678 1.00 86.31 79 ALA A N 1
ATOM 623 C CA . ALA A 1 79 ? -6.044 1.583 -10.528 1.00 86.31 79 ALA A CA 1
ATOM 624 C C . ALA A 1 79 ? -6.336 0.166 -10.007 1.00 86.31 79 ALA A C 1
ATOM 626 O O . ALA A 1 79 ? -7.065 0.019 -9.029 1.00 86.31 79 ALA A O 1
ATOM 627 N N . ALA A 1 80 ? -5.689 -0.861 -10.568 1.00 88.00 80 ALA A N 1
ATOM 628 C CA . ALA A 1 80 ? -5.808 -2.238 -10.085 1.00 88.00 80 ALA A CA 1
ATOM 629 C C . ALA A 1 80 ? -5.331 -2.397 -8.628 1.00 88.00 80 ALA A C 1
ATOM 631 O O . ALA A 1 80 ? -5.950 -3.112 -7.838 1.00 88.00 80 ALA A O 1
ATOM 632 N N . PHE A 1 81 ? -4.258 -1.696 -8.239 1.00 90.69 81 PHE A N 1
ATOM 633 C CA . PHE A 1 81 ? -3.819 -1.644 -6.844 1.00 90.69 81 PHE A CA 1
ATOM 634 C C . PHE A 1 81 ? -4.904 -1.049 -5.938 1.00 90.69 81 PHE A C 1
ATOM 636 O O . PHE A 1 81 ? -5.218 -1.642 -4.910 1.00 90.69 81 PHE A O 1
ATOM 643 N N . HIS A 1 82 ? -5.482 0.095 -6.311 1.00 89.50 82 HIS A N 1
ATOM 644 C CA . HIS A 1 82 ? -6.509 0.789 -5.523 1.00 89.50 82 HIS A CA 1
ATOM 645 C C . HIS A 1 82 ? -7.872 0.090 -5.519 1.00 89.50 82 HIS A C 1
ATOM 647 O O . HIS A 1 82 ? -8.688 0.334 -4.626 1.00 89.50 82 HIS A O 1
ATOM 653 N N . ASP A 1 83 ? -8.131 -0.779 -6.492 1.00 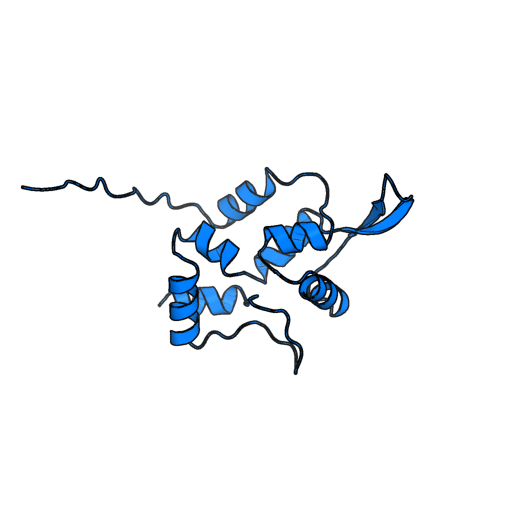88.44 83 ASP A N 1
ATOM 654 C CA . ASP A 1 83 ? -9.332 -1.602 -6.503 1.00 88.44 83 ASP A CA 1
ATOM 655 C C . ASP A 1 83 ? -9.284 -2.686 -5.421 1.00 88.44 83 ASP A C 1
ATOM 657 O O . ASP A 1 83 ? -10.265 -2.929 -4.723 1.00 88.44 83 ASP A O 1
ATOM 661 N N . ARG A 1 84 ? -8.107 -3.275 -5.200 1.00 90.44 84 ARG A N 1
ATOM 662 C CA . ARG A 1 84 ? -7.938 -4.373 -4.246 1.00 90.44 84 ARG A CA 1
ATOM 663 C C . ARG A 1 84 ? -7.463 -3.923 -2.868 1.00 90.44 84 ARG A C 1
ATOM 665 O O . ARG A 1 84 ? -7.895 -4.468 -1.848 1.00 90.44 84 ARG A O 1
ATOM 672 N N . PHE A 1 85 ? -6.557 -2.956 -2.828 1.00 91.88 85 PHE A N 1
ATOM 673 C CA . PHE A 1 85 ? -5.848 -2.553 -1.624 1.00 91.88 85 PHE A CA 1
ATOM 674 C C . PHE A 1 85 ? -6.096 -1.096 -1.267 1.00 91.88 85 PHE A C 1
ATOM 676 O O . PHE A 1 85 ? -6.241 -0.214 -2.112 1.00 91.88 85 PHE A O 1
ATOM 683 N N . VAL A 1 86 ? -6.052 -0.830 0.032 1.00 91.12 86 VAL A N 1
ATOM 684 C CA . VAL A 1 86 ? -6.120 0.519 0.572 1.00 91.12 86 VAL A CA 1
ATOM 685 C C . VAL A 1 86 ? -5.120 0.681 1.713 1.00 91.12 86 VAL A C 1
ATOM 687 O O . VAL A 1 86 ? -4.783 -0.266 2.420 1.00 91.12 86 VAL A O 1
ATOM 690 N N . THR A 1 87 ? -4.612 1.894 1.894 1.00 92.00 87 THR A N 1
ATOM 691 C CA . THR A 1 87 ? -3.712 2.242 2.998 1.00 92.00 87 THR A CA 1
ATOM 692 C C . THR A 1 87 ? -4.369 3.276 3.903 1.00 92.00 87 THR A C 1
ATOM 694 O O . THR A 1 87 ? -5.248 4.026 3.474 1.00 92.00 87 THR A O 1
ATOM 697 N N . LEU A 1 88 ? -3.891 3.398 5.145 1.00 89.62 88 LEU A N 1
ATOM 698 C CA . LEU A 1 88 ? -4.385 4.420 6.080 1.00 89.62 88 LEU A CA 1
ATOM 699 C C . LEU A 1 88 ? -4.250 5.846 5.529 1.00 89.62 88 LEU A C 1
ATOM 701 O O . LEU A 1 88 ? -5.101 6.689 5.793 1.00 89.62 88 LEU A O 1
ATOM 705 N N . ARG A 1 89 ? -3.197 6.124 4.745 1.00 88.38 89 ARG A N 1
ATOM 706 C CA . ARG A 1 89 ? -3.008 7.433 4.100 1.00 88.38 89 ARG A CA 1
ATOM 707 C C . ARG A 1 89 ? -4.130 7.732 3.112 1.00 88.38 89 ARG A C 1
ATOM 709 O O . ARG A 1 89 ? -4.637 8.849 3.098 1.00 88.38 89 ARG A O 1
ATOM 716 N N . ILE A 1 90 ? -4.494 6.751 2.291 1.00 88.75 90 ILE A N 1
ATOM 717 C CA . ILE A 1 90 ? -5.563 6.901 1.304 1.00 88.75 90 ILE A CA 1
ATOM 718 C C . ILE A 1 90 ? -6.911 7.011 2.018 1.00 88.75 90 ILE A C 1
ATOM 720 O O . ILE A 1 90 ? -7.655 7.946 1.748 1.00 88.75 90 ILE A O 1
ATOM 724 N N . LEU A 1 91 ? -7.184 6.148 3.002 1.00 87.94 91 LEU A N 1
ATOM 725 C CA . LEU A 1 91 ? -8.416 6.213 3.798 1.00 87.94 91 LEU A CA 1
ATOM 726 C C . LEU A 1 91 ? -8.587 7.554 4.514 1.00 87.94 91 LEU A C 1
ATOM 728 O O . LEU A 1 91 ? -9.682 8.106 4.521 1.00 87.94 91 LEU A O 1
ATOM 732 N N . SER A 1 92 ? -7.504 8.093 5.077 1.00 87.06 92 SER A N 1
ATOM 733 C CA . SER A 1 92 ? -7.504 9.400 5.739 1.00 87.06 92 SER A CA 1
ATOM 734 C C . SER A 1 92 ? -7.890 10.518 4.776 1.00 87.06 92 SER A C 1
ATOM 736 O O . SER A 1 92 ? -8.723 11.354 5.115 1.00 87.06 92 SER A O 1
ATOM 738 N N . ARG A 1 93 ? -7.358 10.494 3.547 1.00 85.62 93 ARG A N 1
ATOM 739 C CA . ARG A 1 93 ? -7.729 11.460 2.504 1.00 85.62 93 ARG A CA 1
ATOM 740 C C . ARG A 1 93 ? -9.183 11.313 2.064 1.00 85.62 93 ARG A C 1
ATOM 742 O O . ARG A 1 93 ? -9.859 12.321 1.929 1.00 85.62 93 ARG A O 1
ATOM 749 N N . ILE A 1 94 ? -9.656 10.081 1.867 1.00 83.56 94 ILE A N 1
ATOM 750 C CA . ILE A 1 94 ? -11.025 9.810 1.402 1.00 83.56 94 ILE A CA 1
ATOM 751 C C . ILE A 1 94 ? -12.061 10.220 2.456 1.00 83.56 94 ILE A C 1
ATOM 753 O O . ILE A 1 94 ? -13.093 10.783 2.112 1.00 83.56 94 ILE A O 1
ATOM 757 N N . ARG A 1 95 ? -11.804 9.939 3.739 1.00 82.62 95 ARG A N 1
ATOM 758 C CA . ARG A 1 95 ? -12.781 10.149 4.821 1.00 82.62 95 ARG A CA 1
ATOM 759 C C . ARG A 1 95 ? -12.621 11.476 5.562 1.00 82.62 95 ARG A C 1
ATOM 761 O O . ARG A 1 95 ? -13.472 11.817 6.374 1.00 82.62 95 ARG A O 1
ATOM 768 N N . GLY A 1 96 ? -11.517 12.191 5.348 1.00 85.75 96 GLY A N 1
ATOM 769 C CA . GLY A 1 96 ? -11.169 13.383 6.129 1.00 85.75 96 GLY A CA 1
ATOM 770 C C . GLY A 1 96 ? -10.853 13.087 7.603 1.00 85.75 96 GLY A C 1
ATOM 771 O O . GLY A 1 96 ? -10.784 14.004 8.416 1.00 85.75 96 GLY A O 1
ATOM 772 N N . GLU A 1 97 ? -10.663 11.816 7.967 1.00 87.00 97 GLU A N 1
ATOM 773 C CA . GLU A 1 97 ? -10.355 11.384 9.331 1.00 87.00 97 GLU A CA 1
ATOM 774 C C . GLU A 1 97 ? -8.843 11.251 9.546 1.00 87.00 97 GLU A C 1
ATOM 776 O O . GLU A 1 97 ? -8.087 10.958 8.615 1.00 87.00 97 GLU A O 1
ATOM 781 N N . SER A 1 98 ? -8.377 11.409 10.789 1.00 89.38 98 SER A N 1
ATOM 782 C CA . SER A 1 98 ? -6.969 11.175 11.118 1.00 89.38 98 SER A CA 1
ATOM 783 C C . SER A 1 98 ? -6.603 9.695 10.974 1.00 89.38 98 SER A C 1
ATOM 785 O O . SER A 1 98 ? -7.414 8.797 11.220 1.00 89.38 98 SER A O 1
ATOM 787 N N . TRP A 1 99 ? -5.349 9.418 10.611 1.00 85.00 99 TRP A N 1
ATOM 788 C CA . TRP A 1 99 ? -4.873 8.040 10.479 1.00 85.00 99 TRP A CA 1
ATOM 789 C C . TRP A 1 99 ? -4.928 7.275 11.812 1.00 85.00 99 TRP A C 1
ATOM 791 O O . TRP A 1 99 ? -5.129 6.065 11.792 1.00 85.00 99 TRP A O 1
ATOM 801 N N . GLN A 1 100 ? -4.794 7.956 12.959 1.00 90.69 100 GLN A N 1
ATOM 802 C CA . GLN A 1 100 ? -4.932 7.340 14.283 1.00 90.69 100 GLN A CA 1
ATOM 803 C C . GLN A 1 100 ? -6.369 6.878 14.547 1.00 90.69 100 GLN A C 1
ATOM 805 O O . GLN A 1 100 ? -6.562 5.751 14.996 1.00 90.69 100 GLN A O 1
ATOM 810 N N . SER A 1 101 ? -7.364 7.720 14.228 1.00 90.31 101 SER A N 1
ATOM 811 C CA . SER A 1 101 ? -8.790 7.373 14.351 1.00 90.31 101 SER A CA 1
ATOM 812 C C . SER A 1 101 ? -9.116 6.149 13.503 1.00 90.31 101 SER A C 1
ATOM 814 O O . SER A 1 101 ? -9.626 5.152 14.008 1.00 90.31 101 SER A O 1
ATOM 816 N N . LEU A 1 102 ? -8.726 6.184 12.225 1.00 90.12 102 LEU A N 1
ATOM 817 C CA . LEU A 1 102 ? -8.960 5.083 11.294 1.00 90.12 102 LEU A CA 1
ATOM 818 C C . LEU A 1 102 ? -8.248 3.802 11.731 1.00 90.12 102 LEU A C 1
ATOM 820 O O . LEU A 1 102 ? -8.834 2.728 11.673 1.00 90.12 102 LEU A O 1
ATOM 824 N N . SER A 1 103 ? -7.008 3.906 12.214 1.00 89.62 103 SER A N 1
ATOM 825 C CA . SER A 1 103 ? -6.274 2.746 12.716 1.00 89.62 103 SER A CA 1
ATOM 826 C C . SER A 1 103 ? -6.925 2.132 13.953 1.00 89.62 103 SER A C 1
ATOM 828 O O . SER A 1 103 ? -6.885 0.911 14.080 1.00 89.62 103 SER A O 1
ATOM 830 N N . SER A 1 104 ? -7.504 2.937 14.855 1.00 91.00 104 SER A N 1
ATOM 831 C CA . SER A 1 104 ? -8.264 2.401 15.991 1.00 91.00 104 SER A CA 1
ATOM 832 C C . SER A 1 104 ? -9.524 1.707 15.504 1.00 91.00 104 SER A C 1
ATOM 834 O O . SER A 1 104 ? -9.691 0.535 15.797 1.00 91.00 104 SER A O 1
ATOM 836 N N . LYS A 1 105 ? -10.341 2.371 14.674 1.00 90.38 105 LYS A N 1
ATOM 837 C CA . LYS A 1 105 ? -11.589 1.798 14.141 1.00 90.38 105 LYS A CA 1
ATOM 838 C C . LYS A 1 105 ? -11.365 0.458 13.445 1.00 90.38 105 LYS A C 1
ATOM 840 O O . LYS A 1 105 ? -12.081 -0.495 13.715 1.00 90.38 105 LYS A O 1
ATOM 845 N N . LEU A 1 106 ? -10.340 0.367 12.593 1.00 91.00 106 LEU A N 1
ATOM 846 C CA . LEU A 1 106 ? -10.002 -0.886 11.916 1.00 91.00 106 LEU A CA 1
ATOM 847 C C . LEU A 1 106 ? -9.576 -1.976 12.901 1.00 91.00 106 LEU A C 1
ATOM 849 O O . LEU A 1 106 ? -9.995 -3.118 12.753 1.00 91.00 106 LEU A O 1
ATOM 853 N N . ARG A 1 107 ? -8.786 -1.635 13.924 1.00 90.62 107 ARG A N 1
ATOM 854 C CA . ARG A 1 107 ? -8.390 -2.591 14.963 1.00 90.62 107 ARG A CA 1
ATOM 855 C C . ARG A 1 107 ? -9.583 -3.053 15.799 1.00 90.62 107 ARG A C 1
ATOM 857 O O . ARG A 1 107 ? -9.681 -4.241 16.083 1.00 90.62 107 ARG A O 1
ATOM 864 N N . ASP A 1 108 ? -10.460 -2.132 16.180 1.00 91.56 108 ASP A N 1
ATOM 865 C CA . ASP A 1 108 ? -11.638 -2.405 17.007 1.00 91.56 108 ASP A CA 1
ATOM 866 C C . ASP A 1 108 ? -12.653 -3.271 16.233 1.00 91.56 108 ASP A C 1
ATOM 868 O O . ASP A 1 108 ? -13.288 -4.145 16.815 1.00 91.56 108 ASP A O 1
ATOM 872 N N . ALA A 1 109 ? -12.709 -3.120 14.904 1.00 90.12 109 ALA A N 1
ATOM 873 C CA . ALA A 1 109 ? -13.445 -3.988 13.982 1.00 90.12 109 ALA A CA 1
ATOM 874 C C . ALA A 1 109 ? -12.702 -5.291 13.601 1.00 90.12 109 ALA A C 1
ATOM 876 O O . ALA A 1 109 ? -13.166 -6.047 12.751 1.00 90.12 109 ALA A O 1
ATOM 877 N N . GLY A 1 110 ? -11.526 -5.560 14.181 1.00 90.69 110 GLY A N 1
ATOM 878 C CA . GLY A 1 110 ? -10.752 -6.780 13.923 1.00 90.69 110 GLY A CA 1
ATOM 879 C C . GLY A 1 110 ? -10.083 -6.857 12.543 1.00 90.69 110 GLY A C 1
ATOM 880 O O . GLY A 1 110 ? -9.601 -7.922 12.156 1.00 90.69 110 GLY A O 1
ATOM 881 N N . VAL A 1 111 ? -10.014 -5.753 11.795 1.00 91.56 111 VAL A N 1
ATOM 882 C CA . VAL A 1 111 ? -9.373 -5.703 10.475 1.00 91.56 111 VAL A CA 1
ATOM 883 C C . VAL A 1 111 ? -7.856 -5.639 10.629 1.00 91.56 111 VAL A C 1
ATOM 885 O O . VAL A 1 111 ? -7.280 -4.629 11.042 1.00 91.56 111 VAL A O 1
ATOM 888 N N . ALA A 1 112 ? -7.193 -6.728 10.250 1.00 90.00 112 ALA A N 1
ATOM 889 C CA . ALA A 1 112 ? -5.741 -6.818 10.229 1.00 90.00 112 ALA A CA 1
ATOM 890 C C . ALA A 1 112 ? -5.151 -6.307 8.898 1.00 90.00 112 ALA A C 1
ATOM 892 O O . ALA A 1 112 ? -5.806 -6.387 7.854 1.00 90.00 112 ALA A O 1
ATOM 893 N N . PRO A 1 113 ? -3.896 -5.816 8.898 1.00 91.50 113 PRO A N 1
ATOM 894 C CA . PRO A 1 113 ? -3.158 -5.586 7.664 1.00 91.50 113 PRO A CA 1
ATOM 895 C C . PRO A 1 113 ? -3.058 -6.866 6.833 1.00 91.50 113 PRO A C 1
ATOM 897 O O . PRO A 1 113 ? -2.956 -7.970 7.372 1.00 91.50 113 PRO A O 1
ATOM 900 N N . PHE A 1 114 ? -3.051 -6.706 5.514 1.00 91.81 114 PHE A N 1
ATOM 901 C CA . PHE A 1 114 ? -2.896 -7.803 4.577 1.00 91.81 114 PHE A CA 1
ATOM 902 C C . PHE A 1 114 ? -1.542 -8.490 4.776 1.00 91.81 114 PHE A C 1
ATOM 904 O O . PHE A 1 114 ? -0.486 -7.853 4.749 1.00 91.81 114 PHE A O 1
ATOM 911 N N . LYS A 1 115 ? -1.595 -9.811 4.939 1.00 88.56 115 LYS A N 1
ATOM 912 C CA . LYS A 1 115 ? -0.440 -10.698 5.058 1.00 88.56 115 LYS A CA 1
ATOM 913 C C . LYS A 1 115 ? -0.657 -11.926 4.189 1.00 88.56 115 LYS A C 1
ATOM 915 O O . LYS A 1 115 ? -1.784 -12.403 4.060 1.00 88.56 115 LYS A O 1
ATOM 920 N N . LEU A 1 116 ? 0.429 -12.452 3.632 1.00 84.75 116 LEU A N 1
ATOM 921 C CA . LEU A 1 116 ? 0.432 -13.731 2.927 1.00 84.75 116 LEU A CA 1
ATOM 922 C C . LEU A 1 116 ? 1.385 -14.683 3.651 1.00 84.75 116 LEU A C 1
ATOM 924 O O . LEU A 1 116 ? 2.605 -14.500 3.623 1.00 84.75 116 LEU A O 1
ATOM 928 N N . GLY A 1 117 ? 0.826 -15.682 4.335 1.00 83.94 117 GLY A N 1
ATOM 929 C CA . GLY A 1 117 ? 1.594 -16.521 5.257 1.00 83.94 117 GLY A CA 1
ATOM 930 C C . GLY A 1 117 ? 2.218 -15.674 6.370 1.00 83.94 117 GLY A C 1
ATOM 931 O O . GLY A 1 117 ? 1.514 -14.920 7.037 1.00 83.94 117 GLY A O 1
ATOM 932 N N . ASP A 1 118 ? 3.540 -15.760 6.526 1.00 81.69 118 ASP A N 1
ATOM 933 C CA . ASP A 1 118 ? 4.317 -14.973 7.501 1.00 81.69 118 ASP A CA 1
ATOM 934 C C . ASP A 1 118 ? 4.865 -13.651 6.919 1.00 81.69 118 ASP A C 1
ATOM 936 O O . ASP A 1 118 ? 5.679 -12.946 7.516 1.00 81.69 118 ASP A O 1
ATOM 940 N N . THR A 1 119 ? 4.437 -13.295 5.707 1.00 83.75 119 THR A N 1
ATOM 941 C CA . THR A 1 119 ? 4.973 -12.135 5.000 1.00 83.75 119 THR A CA 1
ATOM 942 C C . THR A 1 119 ? 4.225 -10.861 5.366 1.00 83.75 119 THR A C 1
ATOM 944 O O . THR A 1 119 ? 3.039 -10.714 5.069 1.00 83.75 119 THR A O 1
ATOM 947 N N . ASP A 1 120 ? 4.953 -9.908 5.950 1.00 86.56 120 ASP A N 1
ATOM 948 C CA . ASP A 1 120 ? 4.465 -8.553 6.204 1.00 86.56 120 ASP A CA 1
ATOM 949 C C . ASP A 1 120 ? 4.705 -7.621 5.001 1.00 86.56 120 ASP A C 1
ATOM 951 O O . ASP A 1 120 ? 5.809 -7.562 4.440 1.00 86.56 120 ASP A O 1
ATOM 955 N N . TYR A 1 121 ? 3.670 -6.869 4.627 1.00 86.62 121 TYR A N 1
ATOM 956 C CA . TYR A 1 121 ? 3.695 -5.831 3.590 1.00 86.62 121 TYR A CA 1
ATOM 957 C C . TYR A 1 121 ? 3.449 -4.426 4.171 1.00 86.62 121 TYR A C 1
ATOM 959 O O . TYR A 1 121 ? 3.281 -3.453 3.432 1.00 86.62 121 TYR A O 1
ATOM 967 N N . GLY A 1 122 ? 3.443 -4.300 5.500 1.00 88.00 122 GLY A N 1
ATOM 968 C CA . GLY A 1 122 ? 3.159 -3.069 6.221 1.00 88.00 122 GLY A CA 1
ATOM 969 C C . GLY A 1 122 ? 1.663 -2.770 6.321 1.00 88.00 122 GLY A C 1
ATOM 970 O O . GLY A 1 122 ? 0.813 -3.642 6.174 1.00 88.00 122 GLY A O 1
ATOM 971 N N . ASN A 1 123 ? 1.330 -1.499 6.569 1.00 89.69 123 ASN A N 1
ATOM 972 C CA . ASN A 1 123 ? -0.046 -1.033 6.796 1.00 89.69 123 ASN A CA 1
ATOM 973 C C . ASN A 1 123 ? -0.838 -0.878 5.484 1.00 89.69 123 ASN A C 1
ATOM 975 O O . ASN A 1 123 ? -1.294 0.219 5.135 1.00 89.69 123 ASN A O 1
ATOM 979 N N . ILE A 1 124 ? -0.964 -1.983 4.758 1.00 92.06 124 ILE A N 1
ATOM 980 C CA . ILE A 1 124 ? -1.815 -2.165 3.588 1.00 92.06 124 ILE A CA 1
ATOM 981 C C . ILE A 1 124 ? -2.950 -3.113 3.965 1.00 92.06 124 ILE A C 1
ATOM 983 O O . ILE A 1 124 ? -2.733 -4.092 4.666 1.00 92.06 124 ILE A O 1
ATOM 987 N N . PHE A 1 125 ? -4.165 -2.809 3.533 1.00 92.12 125 PHE A N 1
ATOM 988 C CA . PHE A 1 125 ? -5.374 -3.531 3.914 1.00 92.12 125 PHE A CA 1
ATOM 989 C C . PHE A 1 125 ? -6.154 -3.913 2.663 1.00 92.12 125 PHE A C 1
ATOM 991 O O . PHE A 1 125 ? -6.069 -3.226 1.641 1.00 92.12 125 PHE A O 1
ATOM 998 N N . LEU A 1 126 ? -6.934 -4.990 2.742 1.00 92.31 126 LEU A N 1
ATOM 999 C CA . LEU A 1 126 ? -7.889 -5.317 1.691 1.00 92.31 126 LEU A CA 1
ATOM 1000 C C . LEU A 1 126 ? -9.045 -4.321 1.742 1.00 92.31 126 LEU A C 1
ATOM 1002 O O . LEU A 1 126 ? -9.643 -4.086 2.793 1.00 92.31 126 LEU A O 1
ATOM 1006 N N . LYS A 1 127 ? -9.361 -3.731 0.591 1.00 90.19 127 LYS A N 1
ATOM 1007 C CA . LYS A 1 127 ? -10.407 -2.711 0.476 1.00 90.19 127 LYS A CA 1
ATOM 1008 C C . LYS A 1 127 ? -11.769 -3.244 0.922 1.00 90.19 127 LYS A C 1
ATOM 1010 O O . LYS A 1 127 ? -12.468 -2.549 1.650 1.00 90.19 127 LYS A O 1
ATOM 1015 N N . ASN A 1 128 ? -12.096 -4.485 0.559 1.00 89.31 128 ASN A N 1
ATOM 1016 C CA . ASN A 1 128 ? -13.359 -5.125 0.934 1.00 89.31 128 ASN A CA 1
ATOM 1017 C C . ASN A 1 128 ? -13.511 -5.282 2.453 1.00 89.31 128 ASN A C 1
ATOM 1019 O O . ASN A 1 128 ? -14.589 -5.023 2.981 1.00 89.31 128 ASN A O 1
ATOM 1023 N N . ASP A 1 129 ? -12.449 -5.668 3.161 1.00 89.56 129 ASP A N 1
ATOM 1024 C CA . ASP A 1 129 ? -12.503 -5.856 4.617 1.00 89.56 129 ASP A CA 1
ATOM 1025 C C . ASP A 1 129 ? -12.662 -4.515 5.334 1.00 89.56 129 ASP A C 1
ATOM 1027 O O . ASP A 1 129 ? -13.477 -4.378 6.244 1.00 89.56 129 ASP A O 1
ATOM 1031 N N . VAL A 1 130 ? -11.952 -3.489 4.856 1.00 89.81 130 VAL A N 1
ATOM 1032 C CA . VAL A 1 130 ? -12.101 -2.116 5.347 1.00 89.81 130 VAL A CA 1
ATOM 1033 C C . VAL A 1 130 ? -13.503 -1.571 5.078 1.00 89.81 130 VAL A C 1
ATOM 1035 O O . VAL A 1 130 ? -14.083 -0.929 5.947 1.00 89.81 130 VAL A O 1
ATOM 1038 N N . GLN A 1 131 ? -14.059 -1.801 3.888 1.00 88.44 131 GLN A N 1
ATOM 1039 C CA . GLN A 1 131 ? -15.409 -1.350 3.555 1.00 88.44 131 GLN A CA 1
ATOM 1040 C C . GLN A 1 131 ? -16.451 -2.008 4.452 1.00 88.44 131 GLN A C 1
ATOM 1042 O O . GLN A 1 131 ? -17.305 -1.297 4.970 1.00 88.44 131 GLN A O 1
ATOM 1047 N N . LYS A 1 132 ? -16.357 -3.321 4.687 1.00 87.19 132 LYS A N 1
ATOM 1048 C CA . LYS A 1 132 ? -17.248 -4.026 5.620 1.00 87.19 132 LYS A CA 1
ATOM 1049 C C . LYS A 1 132 ? -17.172 -3.427 7.023 1.00 87.19 132 LYS A C 1
ATOM 1051 O O . LYS A 1 132 ? -18.196 -3.035 7.559 1.00 87.19 132 LYS A O 1
ATOM 1056 N N . ALA A 1 133 ? -15.962 -3.250 7.551 1.00 87.38 133 ALA A N 1
ATOM 1057 C CA . ALA A 1 133 ? -15.739 -2.712 8.892 1.00 87.38 133 ALA A CA 1
ATOM 1058 C C . ALA A 1 133 ? -16.157 -1.246 9.087 1.00 87.38 133 ALA A C 1
ATOM 1060 O O . ALA A 1 133 ? -16.310 -0.798 10.216 1.00 87.38 133 ALA A O 1
ATOM 1061 N N . LEU A 1 134 ? -16.271 -0.470 8.006 1.00 81.00 134 LEU A N 1
ATOM 1062 C CA . LEU A 1 134 ? -16.655 0.945 8.056 1.00 81.00 134 LEU A CA 1
ATOM 1063 C C . LEU A 1 134 ? -18.082 1.207 7.548 1.00 81.00 134 LEU A C 1
ATOM 1065 O O . LEU A 1 134 ? -18.470 2.375 7.473 1.00 81.00 134 LEU A O 1
ATOM 1069 N N . SER A 1 135 ? -18.809 0.161 7.140 1.00 74.19 135 SER A N 1
ATOM 1070 C CA . SER A 1 135 ? -20.218 0.240 6.723 1.00 74.19 135 SER A CA 1
ATOM 1071 C C . SER A 1 135 ? -21.193 -0.137 7.847 1.00 74.19 135 SER A C 1
ATOM 1073 O O . SER A 1 135 ? -22.398 0.016 7.655 1.00 74.19 135 SER A O 1
ATOM 1075 N N . GLU A 1 136 ? -20.680 -0.618 8.982 1.00 50.16 136 GLU A N 1
ATOM 1076 C CA . GLU A 1 136 ? -21.402 -0.808 10.251 1.00 50.16 136 GLU A CA 1
ATOM 1077 C C . GLU A 1 136 ? -21.303 0.446 11.134 1.00 50.16 136 GLU A C 1
ATOM 1079 O O . GLU A 1 136 ? -22.317 0.772 11.793 1.00 50.16 136 GLU A O 1
#